Protein AF-A0A924KUU2-F1 (afdb_monomer_lite)

Secondary structure (DSSP, 8-state):
--PPPPPHHHHHHHHHHHHHHHHHHHHHHHTT-HHHHHHHHHHHHHHHHHHHHHTT-HHHHHHHHHHHHHHHHHHHHHHHHHHHHHHHHHHHHHHHHHS-SS--------

Structure (mmCIF, N/CA/C/O backbone):
data_AF-A0A924KUU2-F1
#
_entry.id   AF-A0A924KUU2-F1
#
loop_
_atom_site.group_PDB
_atom_site.id
_atom_site.type_symbol
_atom_site.label_atom_id
_atom_site.label_alt_id
_atom_site.label_comp_id
_atom_site.label_asym_id
_atom_site.label_entity_id
_atom_site.label_seq_id
_atom_site.pdbx_PDB_ins_code
_atom_site.Cartn_x
_atom_site.Cartn_y
_atom_site.Cartn_z
_atom_site.occupancy
_atom_site.B_iso_or_equiv
_atom_site.auth_seq_id
_atom_site.auth_comp_id
_atom_site.auth_asym_id
_atom_site.auth_atom_id
_atom_site.pdbx_PDB_model_num
ATOM 1 N N . MET A 1 1 ? 16.256 -13.959 -16.746 1.00 42.38 1 MET A N 1
ATOM 2 C CA . MET A 1 1 ? 14.793 -13.979 -16.949 1.00 42.38 1 MET A CA 1
ATOM 3 C C . MET A 1 1 ? 14.407 -12.621 -17.510 1.00 42.38 1 MET A C 1
ATOM 5 O O . MET A 1 1 ? 14.406 -11.652 -16.767 1.00 42.38 1 MET A O 1
ATOM 9 N N . VAL A 1 2 ? 14.235 -12.521 -18.830 1.00 36.84 2 VAL A N 1
ATOM 10 C CA . VAL A 1 2 ? 13.819 -11.274 -19.488 1.00 36.84 2 VAL A CA 1
ATOM 11 C C . VAL A 1 2 ? 12.302 -11.211 -19.361 1.00 36.84 2 VAL A C 1
ATOM 13 O O . VAL A 1 2 ? 11.594 -11.981 -20.004 1.00 36.84 2 VAL A O 1
ATOM 16 N N . ILE A 1 3 ? 11.814 -10.369 -18.454 1.00 52.12 3 ILE A N 1
ATOM 17 C CA . ILE A 1 3 ? 10.400 -9.993 -18.405 1.00 52.12 3 ILE A CA 1
ATOM 18 C C . ILE A 1 3 ? 10.132 -9.261 -19.722 1.00 52.12 3 ILE A C 1
ATOM 20 O O . ILE A 1 3 ? 10.906 -8.377 -20.088 1.00 52.12 3 ILE A O 1
ATOM 24 N N . ALA A 1 4 ? 9.107 -9.679 -20.471 1.00 53.91 4 ALA A N 1
ATOM 25 C CA . ALA A 1 4 ? 8.723 -9.013 -21.712 1.00 53.91 4 ALA A CA 1
ATOM 26 C C . ALA A 1 4 ? 8.634 -7.496 -21.459 1.00 53.91 4 ALA A C 1
ATOM 28 O O . ALA A 1 4 ? 8.001 -7.103 -20.474 1.00 53.91 4 ALA A O 1
ATOM 29 N N . PRO A 1 5 ? 9.290 -6.652 -22.276 1.00 59.12 5 PRO A N 1
ATOM 30 C CA . PRO A 1 5 ? 9.320 -5.224 -22.015 1.00 59.12 5 PRO A CA 1
ATOM 31 C C . PRO A 1 5 ? 7.884 -4.706 -22.006 1.00 59.12 5 PRO A C 1
ATOM 33 O O . PRO A 1 5 ? 7.128 -4.937 -22.954 1.00 59.12 5 PRO A O 1
ATOM 36 N N . LEU A 1 6 ? 7.496 -4.030 -20.921 1.00 70.00 6 LEU A N 1
ATOM 37 C CA . LEU A 1 6 ? 6.252 -3.273 -20.907 1.00 70.00 6 LEU A CA 1
ATOM 38 C C . LEU A 1 6 ? 6.252 -2.355 -22.126 1.00 70.00 6 LEU A C 1
ATOM 40 O O . LEU A 1 6 ? 7.231 -1.651 -22.383 1.00 70.00 6 LEU A O 1
ATOM 44 N N . THR A 1 7 ? 5.150 -2.347 -22.873 1.00 73.62 7 THR A N 1
ATOM 45 C CA . THR A 1 7 ? 4.988 -1.336 -23.914 1.00 73.62 7 THR A CA 1
ATOM 46 C C . THR A 1 7 ? 5.052 0.048 -23.255 1.00 73.62 7 THR A C 1
ATOM 48 O O . THR A 1 7 ? 4.570 0.213 -22.127 1.00 73.62 7 THR A O 1
ATOM 51 N N . PRO A 1 8 ? 5.633 1.061 -23.921 1.00 74.56 8 PRO A N 1
ATOM 52 C CA . PRO A 1 8 ? 5.814 2.390 -23.330 1.00 74.56 8 PRO A CA 1
ATOM 53 C C . PRO A 1 8 ? 4.491 3.006 -22.843 1.00 74.56 8 PRO A C 1
ATOM 55 O O . PRO A 1 8 ? 4.471 3.727 -21.850 1.00 74.56 8 PRO A O 1
ATOM 58 N N . PHE A 1 9 ? 3.368 2.651 -23.477 1.00 76.69 9 PHE A N 1
ATOM 59 C CA . PHE A 1 9 ? 2.025 3.038 -23.044 1.00 76.69 9 PHE A CA 1
ATOM 60 C C . PHE A 1 9 ? 1.650 2.482 -21.666 1.00 76.69 9 PHE A C 1
ATOM 62 O O . PHE A 1 9 ? 1.108 3.216 -20.842 1.00 76.69 9 PHE A O 1
ATOM 69 N N . ILE A 1 10 ? 1.941 1.206 -21.398 1.00 78.69 10 ILE A N 1
ATOM 70 C CA . ILE A 1 10 ? 1.603 0.575 -20.116 1.00 78.69 10 ILE A CA 1
ATOM 71 C C . ILE A 1 10 ? 2.524 1.097 -19.012 1.00 78.69 10 ILE A C 1
ATOM 73 O O . ILE A 1 10 ? 2.048 1.382 -17.917 1.00 78.69 10 ILE A O 1
ATOM 77 N N . ALA A 1 11 ? 3.818 1.268 -19.297 1.00 79.56 11 ALA A N 1
ATOM 78 C CA . ALA A 1 11 ? 4.759 1.840 -18.335 1.00 79.56 11 ALA A CA 1
ATOM 79 C C . ALA A 1 11 ? 4.321 3.247 -17.894 1.00 79.56 11 ALA A C 1
ATOM 81 O O . ALA A 1 11 ? 4.193 3.501 -16.698 1.00 79.56 11 ALA A O 1
ATOM 82 N N . ASN A 1 12 ? 3.978 4.113 -18.853 1.00 84.25 12 ASN A N 1
ATOM 83 C CA . ASN A 1 12 ? 3.492 5.461 -18.567 1.00 84.25 12 ASN A CA 1
ATOM 84 C C . ASN A 1 12 ? 2.160 5.440 -17.790 1.00 84.25 12 ASN A C 1
ATOM 86 O O . ASN A 1 12 ? 1.985 6.168 -16.817 1.00 84.25 12 ASN A O 1
ATOM 90 N N . ALA A 1 13 ? 1.225 4.558 -18.161 1.00 78.88 13 ALA A N 1
ATOM 91 C CA . ALA A 1 13 ? -0.039 4.417 -17.439 1.00 78.88 13 ALA A CA 1
ATOM 92 C C . ALA A 1 13 ? 0.163 3.971 -15.979 1.00 78.88 13 ALA A C 1
ATOM 94 O O . ALA A 1 13 ? -0.507 4.486 -15.082 1.00 78.88 13 ALA A O 1
ATOM 95 N N . LEU A 1 14 ? 1.088 3.040 -15.723 1.00 85.06 14 LEU A N 1
ATOM 96 C CA . LEU A 1 14 ? 1.425 2.581 -14.373 1.00 85.06 14 LEU A CA 1
ATOM 97 C C . LEU A 1 14 ? 2.119 3.666 -13.551 1.00 85.06 14 LEU A C 1
ATOM 99 O O . LEU A 1 14 ? 1.805 3.816 -12.372 1.00 85.06 14 LEU A O 1
ATOM 103 N N . GLU A 1 15 ? 3.012 4.439 -14.163 1.00 83.12 15 GLU A N 1
ATOM 104 C CA . GLU A 1 15 ? 3.686 5.565 -13.516 1.00 83.12 15 GLU A CA 1
ATOM 105 C C . GLU A 1 15 ? 2.679 6.639 -13.090 1.00 83.12 15 GLU A C 1
ATOM 107 O O . GLU A 1 15 ? 2.609 6.995 -11.911 1.00 83.12 15 GLU A O 1
ATOM 112 N N . VAL A 1 16 ? 1.814 7.071 -14.012 1.00 86.88 16 VAL A N 1
ATOM 113 C CA . VAL A 1 16 ? 0.738 8.029 -13.723 1.00 86.88 16 VAL A CA 1
ATOM 114 C C . VAL A 1 16 ? -0.193 7.484 -12.640 1.00 86.88 16 VAL A C 1
ATOM 116 O O . VAL A 1 16 ? -0.529 8.203 -11.701 1.00 86.88 16 VAL A O 1
ATOM 119 N N . THR A 1 17 ? -0.573 6.206 -12.718 1.00 87.06 17 THR A N 1
ATOM 120 C CA . THR A 1 17 ? -1.423 5.560 -11.705 1.00 87.06 17 THR A CA 1
ATOM 121 C C . THR A 1 17 ? -0.756 5.570 -10.330 1.00 87.06 17 THR A C 1
ATOM 123 O O . THR A 1 17 ? -1.395 5.937 -9.344 1.00 87.06 17 THR A O 1
ATOM 126 N N . GLY A 1 18 ? 0.531 5.220 -10.253 1.00 82.44 18 GLY A N 1
ATOM 127 C CA . GLY A 1 18 ? 1.307 5.243 -9.015 1.00 82.44 18 GLY A CA 1
ATOM 128 C C . GLY A 1 18 ? 1.361 6.638 -8.388 1.00 82.44 18 GLY A C 1
ATOM 129 O O . GLY A 1 18 ? 1.103 6.783 -7.192 1.00 82.44 18 GLY A O 1
ATOM 130 N N . VAL A 1 19 ? 1.613 7.674 -9.195 1.00 85.62 19 VAL A N 1
ATOM 131 C CA . VAL A 1 19 ? 1.671 9.075 -8.741 1.00 85.62 19 VAL A CA 1
ATOM 132 C C . VAL A 1 19 ? 0.300 9.574 -8.281 1.00 85.62 19 VAL A C 1
ATOM 134 O O . VAL A 1 19 ? 0.174 10.097 -7.173 1.00 85.62 19 VAL A O 1
ATOM 137 N N . VAL A 1 20 ? -0.743 9.381 -9.092 1.00 89.38 20 VAL A N 1
ATOM 138 C CA . VAL A 1 20 ? -2.108 9.834 -8.778 1.00 89.38 20 VAL A CA 1
ATOM 139 C C . VAL A 1 20 ? -2.626 9.160 -7.509 1.00 89.38 20 VAL A C 1
ATOM 141 O O . VAL A 1 20 ? -3.203 9.832 -6.654 1.00 89.38 20 VAL A O 1
ATOM 144 N N . LEU A 1 21 ? -2.388 7.857 -7.339 1.00 88.94 21 LEU A N 1
ATOM 145 C CA . LEU A 1 21 ? -2.792 7.133 -6.133 1.00 88.94 21 LEU A CA 1
ATOM 146 C C . LEU A 1 21 ? -1.957 7.513 -4.908 1.00 88.94 21 LEU A C 1
ATOM 148 O O . LEU A 1 21 ? -2.508 7.555 -3.809 1.00 88.94 21 LEU A O 1
ATOM 152 N N . GLY A 1 22 ? -0.674 7.843 -5.076 1.00 84.44 22 GLY A N 1
ATOM 153 C CA . GLY A 1 22 ? 0.156 8.390 -4.000 1.00 84.44 22 GLY A CA 1
ATOM 154 C C . GLY A 1 22 ? -0.375 9.735 -3.493 1.00 84.44 22 GLY A C 1
ATOM 155 O O . GLY A 1 22 ? -0.593 9.908 -2.293 1.00 84.44 22 GLY A O 1
ATOM 156 N N . ILE A 1 23 ? -0.675 10.662 -4.409 1.00 87.44 23 ILE A N 1
ATOM 157 C CA . ILE A 1 23 ? -1.255 11.975 -4.078 1.00 87.44 23 ILE A CA 1
ATOM 158 C C . ILE A 1 23 ? -2.655 11.809 -3.475 1.00 87.44 23 ILE A C 1
ATOM 160 O O . ILE A 1 23 ? -2.955 12.378 -2.424 1.00 87.44 23 ILE A O 1
ATOM 164 N N . GLY A 1 24 ? -3.507 10.994 -4.100 1.00 80.62 24 GLY A N 1
ATOM 165 C CA . GLY A 1 24 ? -4.855 10.707 -3.612 1.00 80.62 24 GLY A CA 1
ATOM 166 C C . GLY A 1 24 ? -4.850 10.048 -2.230 1.00 80.62 24 GLY A C 1
ATOM 167 O O . GLY A 1 24 ? -5.681 10.379 -1.385 1.00 80.62 24 GLY A O 1
ATOM 168 N N . GLY A 1 25 ? -3.883 9.166 -1.964 1.00 79.19 25 GLY A N 1
ATOM 169 C CA . GLY A 1 25 ? -3.657 8.557 -0.655 1.00 79.19 25 GLY A CA 1
ATOM 170 C C . GLY A 1 25 ? -3.267 9.581 0.413 1.00 79.19 25 GLY A C 1
ATOM 171 O O . GLY A 1 25 ? -3.841 9.571 1.505 1.00 79.19 25 GLY A O 1
ATOM 172 N N . ALA A 1 26 ? -2.358 10.506 0.094 1.00 80.50 26 ALA A N 1
ATOM 173 C CA . ALA A 1 26 ? -1.959 11.590 0.993 1.00 80.50 26 ALA A CA 1
ATOM 174 C C . ALA A 1 26 ? -3.120 12.558 1.289 1.00 80.50 26 ALA A C 1
ATOM 176 O O . ALA A 1 26 ? -3.366 12.919 2.441 1.00 80.50 26 ALA A O 1
ATOM 177 N N . PHE A 1 27 ? -3.898 12.918 0.267 1.00 84.50 27 PHE A N 1
ATOM 178 C CA . PHE A 1 27 ? -5.078 13.766 0.423 1.00 84.50 27 PHE A CA 1
ATOM 179 C C . PHE A 1 27 ? -6.174 13.091 1.262 1.00 84.50 27 PHE A C 1
ATOM 181 O O . PHE A 1 27 ? -6.762 13.707 2.151 1.00 84.50 27 PHE A O 1
ATOM 188 N N . ALA A 1 28 ? -6.413 11.795 1.049 1.00 80.31 28 ALA A N 1
ATOM 189 C CA . ALA A 1 28 ? -7.361 11.030 1.852 1.00 80.31 28 ALA A CA 1
ATOM 190 C C . ALA A 1 28 ? -6.926 10.922 3.327 1.00 80.31 28 ALA A C 1
ATOM 192 O O . ALA A 1 28 ? -7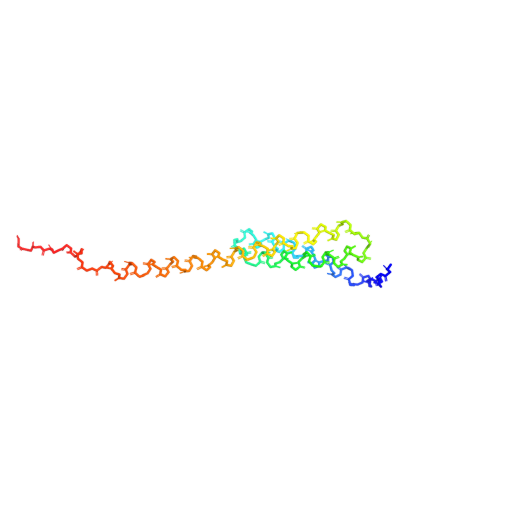.787 10.931 4.210 1.00 80.31 28 ALA A O 1
ATOM 193 N N . MET A 1 29 ? -5.617 10.872 3.610 1.00 79.62 29 MET A N 1
ATOM 194 C CA . MET A 1 29 ? -5.084 10.985 4.976 1.00 79.62 29 MET A CA 1
ATOM 195 C C . MET A 1 29 ? -5.400 12.350 5.595 1.00 79.62 29 MET A C 1
ATOM 197 O O . MET A 1 29 ? -5.855 12.394 6.738 1.00 79.62 29 MET A O 1
ATOM 201 N N . ALA A 1 30 ? -5.232 13.443 4.843 1.00 74.88 30 ALA A N 1
ATOM 202 C CA . ALA A 1 30 ? -5.560 14.792 5.312 1.00 74.88 30 ALA A CA 1
ATOM 203 C C . ALA A 1 30 ? -7.057 14.953 5.637 1.00 74.88 30 ALA A C 1
ATOM 205 O O . ALA A 1 30 ? -7.417 15.620 6.602 1.00 74.88 30 ALA A O 1
ATOM 206 N N . MET A 1 31 ? -7.932 14.278 4.887 1.00 81.81 31 MET A N 1
ATOM 207 C CA . MET A 1 31 ? -9.381 14.261 5.130 1.00 81.81 31 MET A CA 1
ATOM 208 C C . MET A 1 31 ? -9.835 13.267 6.209 1.00 81.81 31 MET A C 1
ATOM 210 O O . MET A 1 31 ? -11.035 13.025 6.334 1.00 81.81 31 MET A O 1
ATOM 214 N N . GLN A 1 32 ? -8.912 12.635 6.943 1.00 81.62 32 GLN A N 1
ATOM 215 C CA . GLN A 1 32 ? -9.214 11.579 7.921 1.00 81.62 32 GLN A CA 1
ATOM 216 C C . GLN A 1 32 ? -9.995 10.389 7.324 1.00 81.62 32 GLN A C 1
ATOM 218 O O . GLN A 1 32 ? -10.577 9.569 8.037 1.00 81.62 32 GLN A O 1
ATOM 223 N N . ARG A 1 33 ? -9.973 10.228 5.994 1.00 82.19 33 ARG A N 1
ATOM 224 C CA . ARG A 1 33 ? -10.572 9.097 5.272 1.00 82.19 33 ARG A CA 1
ATOM 225 C C . ARG A 1 33 ? -9.573 7.946 5.207 1.00 82.19 33 ARG A C 1
ATOM 227 O O . ARG A 1 33 ? -9.223 7.459 4.131 1.00 82.19 33 ARG A O 1
ATOM 234 N N . TYR A 1 34 ? -9.118 7.501 6.379 1.00 77.75 34 TYR A N 1
ATOM 235 C CA . TYR A 1 34 ? -8.001 6.563 6.537 1.00 77.75 34 TYR A CA 1
ATOM 236 C C . TYR A 1 34 ? -8.188 5.244 5.776 1.00 77.75 34 TYR A C 1
ATOM 238 O O . TYR A 1 34 ? -7.224 4.695 5.246 1.00 77.75 34 TYR A O 1
ATOM 246 N N . ARG A 1 35 ? -9.432 4.765 5.649 1.00 77.50 35 ARG A N 1
ATOM 247 C CA . ARG A 1 35 ? -9.754 3.539 4.902 1.00 77.50 35 ARG A CA 1
ATOM 248 C C . ARG A 1 35 ? -9.492 3.684 3.404 1.00 77.50 35 ARG A C 1
ATOM 250 O O . ARG A 1 35 ? -8.922 2.791 2.779 1.00 77.50 35 ARG A O 1
ATOM 257 N N . MET A 1 36 ? -9.886 4.828 2.847 1.00 78.88 36 MET A N 1
ATOM 258 C CA . MET A 1 36 ? -9.650 5.170 1.445 1.00 78.88 36 MET A CA 1
ATOM 259 C C . MET A 1 36 ? -8.163 5.414 1.205 1.00 78.88 36 MET A C 1
ATOM 261 O O . MET A 1 36 ? -7.605 4.852 0.271 1.00 78.88 36 MET A O 1
ATOM 265 N N . ALA A 1 37 ? -7.508 6.156 2.101 1.00 81.12 37 ALA A N 1
ATOM 266 C CA . ALA A 1 37 ? -6.082 6.435 2.003 1.00 81.12 37 ALA A CA 1
ATOM 267 C C . ALA A 1 37 ? -5.255 5.151 1.942 1.00 81.12 37 ALA A C 1
ATOM 269 O O . ALA A 1 37 ? -4.465 4.959 1.025 1.00 81.12 37 ALA A O 1
ATOM 270 N N . SER A 1 38 ? -5.476 4.243 2.892 1.00 85.25 38 SER A N 1
ATOM 271 C CA . SER A 1 38 ? -4.714 3.001 2.987 1.00 85.25 38 SER A CA 1
ATOM 272 C C . SER A 1 38 ? -4.965 2.072 1.784 1.00 85.25 38 SER A C 1
ATOM 274 O O . SER A 1 38 ? -4.033 1.446 1.285 1.00 85.25 38 SER A O 1
ATOM 276 N N . SER A 1 39 ? -6.177 2.082 1.214 1.00 82.19 39 SER A N 1
ATOM 277 C CA . SER A 1 39 ? -6.476 1.374 -0.043 1.00 82.19 39 SER A CA 1
ATOM 278 C C . SER A 1 39 ? -5.732 1.978 -1.243 1.00 82.19 39 SER A C 1
ATOM 280 O O . SER A 1 39 ? -5.152 1.236 -2.036 1.00 82.19 39 SER A O 1
ATOM 282 N N . CYS A 1 40 ? -5.682 3.311 -1.354 1.00 88.44 40 CYS A N 1
ATOM 283 C CA . CYS A 1 40 ? -4.908 4.000 -2.393 1.00 88.44 40 CYS A CA 1
ATOM 284 C C . CYS A 1 40 ? -3.414 3.670 -2.294 1.00 88.44 40 CYS A C 1
ATOM 286 O O . CYS A 1 40 ? -2.779 3.408 -3.312 1.00 88.44 40 CYS A O 1
ATOM 288 N N . TRP A 1 41 ? -2.870 3.608 -1.074 1.00 88.50 41 TRP A N 1
ATOM 289 C CA . TRP A 1 41 ? -1.478 3.223 -0.846 1.00 88.50 41 TRP A CA 1
ATOM 290 C C . TRP A 1 41 ? -1.185 1.794 -1.310 1.00 88.50 41 TRP A C 1
ATOM 292 O O . TRP A 1 41 ? -0.157 1.571 -1.945 1.00 88.50 41 TRP A O 1
ATOM 302 N N . VAL A 1 42 ? -2.071 0.826 -1.054 1.00 89.94 42 VAL A N 1
ATOM 303 C CA . VAL A 1 42 ? -1.876 -0.556 -1.531 1.00 89.94 42 VAL A CA 1
ATOM 304 C C . VAL A 1 42 ? -1.838 -0.604 -3.058 1.00 89.94 42 VAL A C 1
ATOM 306 O O . VAL A 1 42 ? -0.877 -1.123 -3.623 1.00 89.94 42 VAL A O 1
ATOM 309 N N . VAL A 1 43 ? -2.843 -0.033 -3.729 1.00 89.81 43 VAL A N 1
ATOM 310 C CA . VAL A 1 43 ? -2.940 -0.081 -5.198 1.00 89.81 43 VAL A CA 1
ATOM 311 C C . VAL A 1 43 ? -1.792 0.694 -5.857 1.00 89.81 43 VAL A C 1
ATOM 313 O O . VAL A 1 43 ? -1.200 0.206 -6.819 1.00 89.81 43 VAL A O 1
ATOM 316 N N . GLY A 1 44 ? -1.414 1.851 -5.303 1.00 89.00 44 GLY A N 1
ATOM 317 C CA . GLY A 1 44 ? -0.279 2.640 -5.784 1.00 89.00 44 GLY A CA 1
ATOM 318 C C . GLY A 1 44 ? 1.043 1.877 -5.692 1.00 89.00 44 GLY A C 1
ATOM 319 O O . GLY A 1 44 ? 1.800 1.844 -6.659 1.00 89.00 44 GLY A O 1
ATOM 320 N N . ASN A 1 45 ? 1.293 1.182 -4.576 1.00 90.81 45 ASN A N 1
ATOM 321 C CA . ASN A 1 45 ? 2.493 0.353 -4.437 1.00 90.81 45 ASN A CA 1
ATOM 322 C C . ASN A 1 45 ? 2.508 -0.814 -5.434 1.00 90.81 45 ASN A C 1
ATOM 324 O O . ASN A 1 45 ? 3.557 -1.098 -5.999 1.00 90.81 45 ASN A O 1
ATOM 328 N N . VAL A 1 46 ? 1.369 -1.459 -5.712 1.00 90.00 46 VAL A N 1
ATOM 329 C CA . VAL A 1 46 ? 1.300 -2.535 -6.720 1.00 90.00 46 VAL A CA 1
ATOM 330 C C . VAL A 1 46 ? 1.683 -2.025 -8.111 1.00 90.00 46 VAL A C 1
ATOM 332 O O . VAL A 1 46 ? 2.486 -2.668 -8.789 1.00 90.00 46 VAL A O 1
ATOM 335 N N . ALA A 1 47 ? 1.179 -0.857 -8.520 1.00 88.69 47 ALA A N 1
ATOM 336 C CA . ALA A 1 47 ? 1.543 -0.255 -9.805 1.00 88.69 47 ALA A CA 1
ATOM 337 C C . ALA A 1 47 ? 3.056 0.025 -9.899 1.00 88.69 47 ALA A C 1
ATOM 339 O O . ALA A 1 47 ? 3.690 -0.300 -10.906 1.00 88.69 47 ALA A O 1
ATOM 340 N N . LEU A 1 48 ? 3.648 0.549 -8.820 1.00 87.81 48 LEU A N 1
ATOM 341 C CA . LEU A 1 48 ? 5.079 0.848 -8.746 1.00 87.81 48 LEU A CA 1
ATOM 342 C C . LEU A 1 48 ? 5.959 -0.412 -8.711 1.00 87.81 48 LEU A C 1
ATOM 344 O O . LEU A 1 48 ? 7.040 -0.402 -9.295 1.00 87.81 48 LEU A O 1
ATOM 348 N N . ILE A 1 49 ? 5.503 -1.514 -8.102 1.00 90.38 49 ILE A N 1
ATOM 349 C CA . ILE A 1 49 ? 6.205 -2.810 -8.146 1.00 90.38 49 ILE A CA 1
ATOM 350 C C . ILE A 1 49 ? 6.306 -3.305 -9.590 1.00 90.38 49 ILE A C 1
ATOM 352 O O . ILE A 1 49 ? 7.391 -3.673 -10.037 1.00 90.38 49 ILE A O 1
ATOM 356 N N . VAL A 1 50 ? 5.190 -3.299 -10.327 1.00 87.75 50 VAL A N 1
ATOM 357 C CA . VAL A 1 50 ? 5.155 -3.767 -11.723 1.00 87.75 50 VAL A CA 1
ATO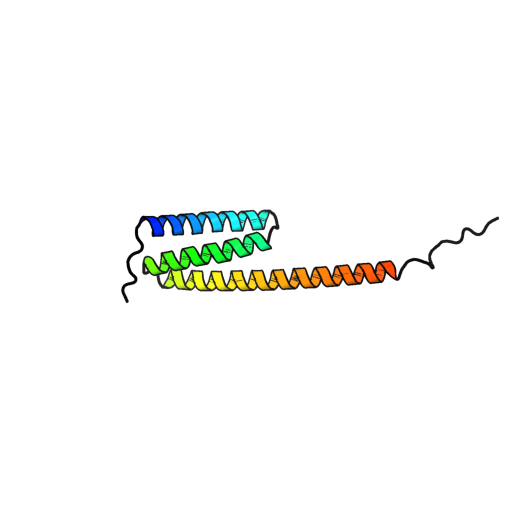M 358 C C . VAL A 1 50 ? 6.069 -2.911 -12.601 1.00 87.75 50 VAL A C 1
ATOM 360 O O . VAL A 1 50 ? 6.835 -3.451 -13.403 1.00 87.75 50 VAL A O 1
ATOM 363 N N . LEU A 1 51 ? 6.044 -1.589 -12.409 1.00 87.06 51 LEU A N 1
ATOM 364 C CA . LEU A 1 51 ? 6.920 -0.662 -13.120 1.00 87.06 51 LEU A CA 1
ATOM 365 C C . LEU A 1 51 ? 8.402 -0.914 -12.796 1.00 87.06 51 LEU A C 1
ATOM 367 O O . LEU A 1 51 ? 9.214 -1.066 -13.708 1.00 87.06 51 LEU A O 1
ATOM 371 N N . ALA A 1 52 ? 8.753 -1.031 -11.512 1.00 87.06 52 ALA A N 1
ATOM 372 C CA . ALA A 1 52 ? 10.129 -1.250 -11.068 1.00 87.06 52 ALA A CA 1
ATOM 373 C C . ALA A 1 52 ? 10.700 -2.593 -11.551 1.00 87.06 52 ALA A C 1
ATOM 375 O O . ALA A 1 52 ? 11.844 -2.642 -12.004 1.00 87.06 52 ALA A O 1
ATOM 376 N N . LEU A 1 53 ? 9.907 -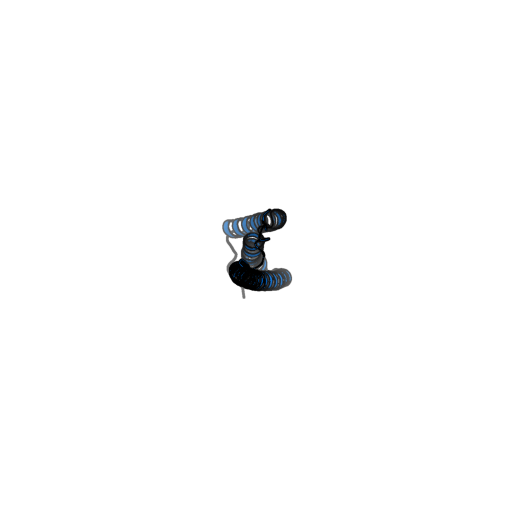3.671 -11.513 1.00 86.25 53 LEU A N 1
ATOM 377 C CA . LEU A 1 53 ? 10.308 -4.978 -12.047 1.00 86.25 53 LEU A CA 1
ATOM 378 C C . LEU A 1 53 ? 10.559 -4.922 -13.556 1.00 86.25 53 LEU A C 1
ATOM 380 O O . LEU A 1 53 ? 11.531 -5.499 -14.039 1.00 86.25 53 LEU A O 1
ATOM 384 N N . SER A 1 54 ? 9.718 -4.192 -14.286 1.00 83.00 54 SER A N 1
ATOM 385 C CA . SER A 1 54 ? 9.839 -4.051 -15.741 1.00 83.00 54 SER A CA 1
ATOM 386 C C . SER A 1 54 ? 11.032 -3.187 -16.152 1.00 83.00 54 SER A C 1
ATOM 388 O O . SER A 1 54 ? 11.618 -3.416 -17.206 1.00 83.00 54 SER A O 1
ATOM 390 N N . ALA A 1 55 ? 11.431 -2.238 -15.302 1.00 82.56 55 ALA A N 1
ATOM 391 C CA . ALA A 1 55 ? 12.642 -1.435 -15.467 1.00 82.56 55 ALA A CA 1
ATOM 392 C C . ALA A 1 55 ? 13.926 -2.149 -14.988 1.00 82.56 55 ALA A C 1
ATOM 394 O O . ALA A 1 55 ? 15.010 -1.576 -15.067 1.00 82.56 55 ALA A O 1
ATOM 395 N N . GLY A 1 56 ? 13.830 -3.376 -14.456 1.00 82.44 56 GLY A N 1
ATOM 396 C CA . GLY A 1 56 ? 14.974 -4.109 -13.897 1.00 82.44 56 GLY A CA 1
ATOM 397 C C . GLY A 1 56 ? 15.488 -3.553 -12.560 1.00 82.44 56 GLY A C 1
ATOM 398 O O . GLY A 1 56 ? 16.558 -3.944 -12.093 1.00 82.44 56 GLY A O 1
ATOM 399 N N . LEU A 1 57 ? 14.729 -2.667 -11.910 1.00 86.56 57 LEU A N 1
ATOM 400 C CA . LEU A 1 57 ? 15.075 -2.024 -10.642 1.00 86.56 57 LEU A CA 1
ATOM 401 C C . LEU A 1 57 ? 14.677 -2.915 -9.455 1.00 86.56 57 LEU A C 1
ATOM 403 O O . LEU A 1 57 ? 13.787 -2.582 -8.670 1.00 86.56 57 LEU A O 1
ATOM 407 N N . GLY A 1 58 ? 15.346 -4.063 -9.311 1.00 85.00 58 GLY A N 1
ATOM 408 C CA . GLY A 1 58 ? 14.994 -5.087 -8.316 1.00 85.00 58 GLY A CA 1
ATOM 409 C C . GLY A 1 58 ? 14.975 -4.587 -6.864 1.00 85.00 58 GLY A C 1
ATOM 410 O O . GLY A 1 58 ? 14.060 -4.915 -6.112 1.00 85.00 58 GLY A O 1
ATOM 411 N N . MET A 1 59 ? 15.932 -3.734 -6.480 1.00 90.94 59 MET A N 1
ATOM 412 C CA . MET A 1 59 ? 15.974 -3.138 -5.136 1.00 90.94 59 MET A CA 1
ATOM 413 C C . MET A 1 59 ? 14.765 -2.227 -4.871 1.00 90.94 59 MET A C 1
ATOM 415 O O . MET A 1 59 ? 14.178 -2.266 -3.791 1.00 90.94 59 MET A O 1
ATOM 419 N N . LEU A 1 60 ? 14.363 -1.444 -5.875 1.00 87.06 60 LEU A N 1
ATOM 420 C CA . LEU A 1 60 ? 13.222 -0.536 -5.786 1.00 87.06 60 LEU A CA 1
ATOM 421 C C . LEU A 1 60 ? 11.905 -1.325 -5.707 1.00 87.06 60 LEU A C 1
ATOM 423 O O . LEU A 1 60 ? 11.051 -1.032 -4.873 1.00 87.06 60 LEU A O 1
ATOM 427 N N . ALA A 1 61 ? 11.774 -2.383 -6.514 1.00 88.06 61 ALA A N 1
ATOM 428 C CA . ALA A 1 61 ? 10.629 -3.289 -6.471 1.00 88.06 61 ALA A CA 1
ATOM 429 C C . ALA A 1 61 ? 10.477 -3.945 -5.090 1.00 88.06 61 ALA A C 1
ATOM 431 O O . ALA A 1 61 ? 9.378 -3.970 -4.540 1.00 88.06 61 ALA A O 1
ATOM 432 N N . PHE A 1 62 ? 11.577 -4.416 -4.496 1.00 91.25 62 PHE A N 1
ATOM 433 C CA . PHE A 1 62 ? 11.566 -4.995 -3.151 1.00 91.25 62 PHE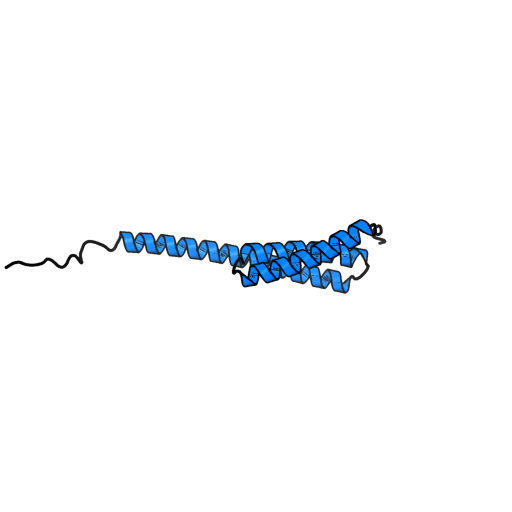 A CA 1
ATOM 434 C C . PHE A 1 62 ? 11.123 -3.982 -2.086 1.00 91.25 62 PHE A C 1
ATOM 436 O O . PHE A 1 62 ? 10.304 -4.301 -1.224 1.00 91.25 62 PHE A O 1
ATOM 443 N N . MET A 1 63 ? 11.597 -2.739 -2.180 1.00 92.56 63 MET A N 1
ATOM 444 C CA . MET A 1 63 ? 11.167 -1.660 -1.293 1.00 92.56 63 MET A CA 1
ATOM 445 C C . MET A 1 63 ? 9.651 -1.411 -1.395 1.00 92.56 63 MET A C 1
ATOM 447 O O . MET A 1 63 ? 8.971 -1.329 -0.371 1.00 92.56 63 MET A O 1
ATOM 451 N N . TYR A 1 64 ? 9.092 -1.361 -2.609 1.00 90.81 64 TYR A N 1
ATOM 452 C CA . TYR A 1 64 ? 7.645 -1.198 -2.796 1.00 90.81 64 TYR A CA 1
ATOM 453 C C . TYR A 1 64 ? 6.827 -2.400 -2.309 1.00 90.81 64 TYR A C 1
ATOM 455 O O . TYR A 1 64 ? 5.715 -2.212 -1.818 1.00 90.81 64 TYR A O 1
ATOM 463 N N . VAL A 1 65 ? 7.368 -3.621 -2.362 1.00 91.75 65 VAL A N 1
ATOM 464 C CA . VAL A 1 65 ? 6.736 -4.799 -1.738 1.00 91.75 65 VAL A CA 1
ATOM 465 C C . VAL A 1 65 ? 6.619 -4.614 -0.223 1.00 91.75 65 VAL A C 1
ATOM 467 O O . VAL A 1 65 ? 5.551 -4.863 0.340 1.00 91.75 65 VAL A O 1
ATOM 470 N N . ILE A 1 66 ? 7.671 -4.117 0.436 1.00 94.44 66 ILE A N 1
ATOM 471 C CA . ILE A 1 66 ? 7.639 -3.818 1.877 1.00 94.44 66 ILE A CA 1
ATOM 472 C C . ILE A 1 66 ? 6.585 -2.748 2.181 1.00 94.44 66 ILE A C 1
ATOM 474 O O . ILE A 1 66 ? 5.773 -2.922 3.092 1.00 94.44 66 ILE A O 1
ATOM 478 N N . TYR A 1 67 ? 6.546 -1.663 1.403 1.00 91.31 67 TYR A N 1
ATOM 479 C CA . TYR A 1 67 ? 5.534 -0.620 1.582 1.00 91.31 67 TYR A CA 1
ATOM 480 C C . TYR A 1 67 ? 4.109 -1.130 1.346 1.00 91.31 67 TYR A C 1
ATOM 482 O O . TYR A 1 67 ? 3.201 -0.769 2.096 1.00 91.31 67 TYR A O 1
ATOM 490 N N . CYS A 1 68 ? 3.911 -2.022 0.374 1.00 92.12 68 CYS A N 1
ATOM 491 C CA . CYS A 1 68 ? 2.628 -2.678 0.142 1.00 92.12 68 CYS A CA 1
ATOM 492 C C . CYS A 1 68 ? 2.196 -3.511 1.362 1.00 92.12 68 CYS A C 1
ATOM 494 O O . CYS A 1 68 ? 1.059 -3.390 1.824 1.00 92.12 68 CYS A O 1
ATOM 496 N N . ALA A 1 69 ? 3.114 -4.290 1.945 1.00 92.25 69 ALA A N 1
ATOM 497 C CA . ALA A 1 69 ? 2.842 -5.079 3.145 1.00 92.25 69 ALA A CA 1
ATOM 498 C C . ALA A 1 69 ? 2.480 -4.193 4.350 1.00 92.25 69 ALA A C 1
ATOM 500 O O . ALA A 1 69 ? 1.499 -4.463 5.047 1.00 92.25 69 ALA A O 1
ATOM 501 N N . LEU A 1 70 ? 3.213 -3.097 4.569 1.00 92.50 70 LEU A N 1
ATOM 502 C CA . LEU A 1 70 ? 2.907 -2.129 5.628 1.00 92.50 70 LEU A CA 1
ATOM 503 C C . LEU A 1 70 ? 1.532 -1.473 5.430 1.00 92.50 70 LEU A C 1
ATOM 505 O O . LEU A 1 70 ? 0.776 -1.328 6.395 1.00 92.50 70 LEU A O 1
ATOM 509 N N . ALA A 1 71 ? 1.172 -1.132 4.190 1.00 88.38 71 ALA A N 1
ATOM 510 C CA . ALA A 1 71 ? -0.145 -0.593 3.866 1.00 88.38 71 ALA A CA 1
ATOM 511 C C . ALA A 1 71 ? -1.267 -1.611 4.158 1.00 88.38 71 ALA A C 1
ATOM 513 O O . ALA A 1 71 ? -2.282 -1.253 4.756 1.00 88.38 71 ALA A O 1
ATOM 514 N N . MET A 1 72 ? -1.065 -2.899 3.853 1.00 89.81 72 MET A N 1
ATOM 515 C CA . MET A 1 72 ? -2.023 -3.95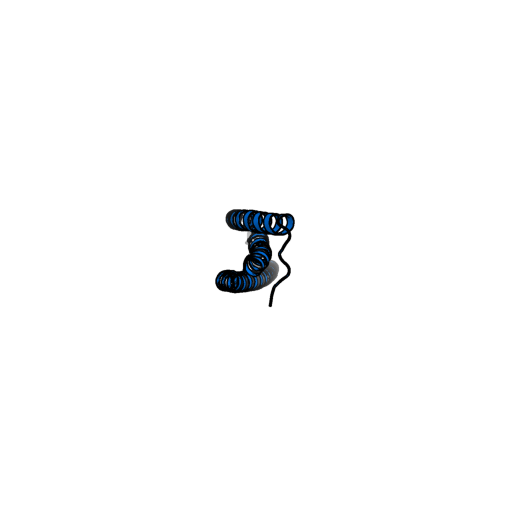3 4.215 1.00 89.81 72 MET A CA 1
ATOM 516 C C . MET A 1 72 ? -2.166 -4.127 5.732 1.00 89.81 72 MET A C 1
ATOM 518 O O . MET A 1 72 ? -3.284 -4.239 6.237 1.00 89.81 72 MET A O 1
ATOM 522 N N . VAL A 1 73 ? -1.062 -4.109 6.484 1.00 91.94 73 VAL A N 1
ATOM 523 C CA . VAL A 1 73 ? -1.105 -4.171 7.956 1.00 91.94 73 VAL A CA 1
ATOM 524 C C . VAL A 1 73 ? -1.873 -2.975 8.524 1.00 91.94 73 VAL A C 1
ATOM 526 O O . VAL A 1 73 ? -2.697 -3.142 9.426 1.00 91.94 73 VAL A O 1
ATOM 529 N N . SER A 1 74 ? -1.661 -1.781 7.968 1.00 88.75 74 SER A N 1
ATOM 530 C CA . SER A 1 74 ? -2.406 -0.573 8.331 1.00 88.75 74 SER A CA 1
ATOM 531 C C . SER A 1 74 ? -3.914 -0.735 8.085 1.00 88.75 74 SER A C 1
ATOM 533 O O . SER A 1 74 ? -4.700 -0.472 8.998 1.00 88.75 74 SER A O 1
ATOM 535 N N . LEU A 1 75 ? -4.324 -1.257 6.920 1.00 87.06 75 LEU A N 1
ATOM 536 C CA . LEU A 1 75 ? -5.729 -1.569 6.618 1.00 87.06 75 LEU A CA 1
ATOM 537 C C . LEU A 1 75 ? -6.342 -2.541 7.630 1.00 87.06 75 LEU A C 1
ATOM 539 O O . LEU A 1 75 ? -7.449 -2.310 8.118 1.00 87.06 75 LEU A O 1
ATOM 543 N N . ILE A 1 76 ? -5.632 -3.622 7.962 1.00 90.00 76 ILE A N 1
ATOM 544 C CA . ILE A 1 76 ? -6.114 -4.635 8.911 1.00 90.00 76 ILE A CA 1
ATOM 545 C C . ILE A 1 76 ? -6.288 -4.023 10.302 1.00 90.00 76 ILE A C 1
ATOM 547 O O . ILE A 1 76 ? -7.303 -4.254 10.964 1.00 90.00 76 ILE A O 1
ATOM 551 N N . ASN A 1 77 ? -5.320 -3.226 10.750 1.00 90.31 77 ASN A N 1
ATOM 552 C CA . ASN A 1 77 ? -5.384 -2.565 12.049 1.00 90.31 77 ASN A CA 1
ATOM 553 C C . ASN A 1 77 ? -6.529 -1.551 12.113 1.00 90.31 77 ASN A C 1
ATOM 555 O O . ASN A 1 77 ? -7.238 -1.509 13.120 1.00 90.31 77 ASN A O 1
ATOM 559 N N . LEU A 1 78 ? -6.763 -0.802 11.034 1.00 86.69 78 LEU A N 1
ATOM 560 C CA . LEU A 1 78 ? -7.889 0.120 10.928 1.00 86.69 78 LEU A CA 1
ATOM 561 C C . LEU A 1 78 ? -9.236 -0.622 10.950 1.00 86.69 78 LEU A C 1
ATOM 563 O O . LEU A 1 78 ? -10.146 -0.241 11.677 1.00 86.69 78 LEU A O 1
ATOM 567 N N . ALA A 1 79 ? -9.362 -1.737 10.231 1.00 86.06 79 ALA A N 1
ATOM 568 C CA . ALA A 1 79 ? -10.577 -2.550 10.271 1.00 86.06 79 ALA A CA 1
ATOM 569 C C . ALA A 1 79 ? -10.843 -3.114 11.682 1.00 86.06 79 ALA A C 1
ATOM 571 O O . ALA A 1 79 ? -11.984 -3.144 12.153 1.00 86.06 79 ALA A O 1
ATOM 572 N N . ARG A 1 80 ? -9.787 -3.533 12.394 1.00 88.38 80 ARG A N 1
ATOM 573 C CA . ARG A 1 80 ? -9.886 -3.995 13.787 1.00 88.38 80 ARG A CA 1
ATOM 574 C C . ARG A 1 80 ? -10.306 -2.872 14.735 1.00 88.38 80 ARG A C 1
ATOM 576 O O . ARG A 1 80 ? -11.115 -3.129 15.630 1.00 88.38 80 ARG A O 1
ATOM 583 N N . SER A 1 81 ? -9.785 -1.655 14.565 1.00 86.81 81 SER A N 1
ATOM 584 C CA . SER A 1 81 ? -10.162 -0.516 15.408 1.00 86.81 81 SER A CA 1
ATOM 585 C C . SER A 1 81 ? -11.609 -0.084 15.162 1.00 86.81 81 SER A C 1
ATOM 587 O O . SER A 1 81 ? -12.337 0.090 16.137 1.00 86.81 81 SER A O 1
ATOM 589 N N . GLU A 1 82 ? -12.068 -0.041 13.907 1.00 85.75 82 GLU A N 1
ATOM 590 C CA . GLU A 1 82 ? -13.473 0.228 13.557 1.00 85.75 82 GLU A CA 1
ATOM 591 C C . GLU A 1 82 ? -14.421 -0.790 14.216 1.00 85.75 82 GLU A C 1
ATOM 593 O O . GLU A 1 82 ? -15.428 -0.419 14.824 1.00 85.75 82 GLU A O 1
ATOM 598 N N . LEU A 1 83 ? -14.089 -2.086 14.161 1.00 85.62 83 LEU A N 1
ATOM 599 C CA . LEU A 1 83 ? -14.870 -3.137 14.824 1.00 85.62 83 LEU A CA 1
ATOM 600 C C . LEU A 1 83 ? -14.891 -2.968 16.347 1.00 85.62 83 LEU A C 1
ATOM 602 O O . LEU A 1 83 ? -15.932 -3.163 16.979 1.00 85.62 83 LEU A O 1
ATOM 606 N N . ARG A 1 84 ? -13.754 -2.604 16.951 1.00 86.81 84 ARG A N 1
ATOM 607 C CA . ARG A 1 84 ? -13.663 -2.354 18.395 1.00 86.81 84 ARG A CA 1
ATOM 608 C C . ARG A 1 84 ? -14.504 -1.147 18.798 1.00 86.81 84 ARG A C 1
ATOM 610 O O . ARG A 1 84 ? -15.235 -1.239 19.779 1.00 86.81 84 ARG A O 1
ATOM 617 N N . GLN A 1 85 ? -14.450 -0.067 18.025 1.00 86.38 85 GLN A N 1
ATOM 618 C CA . GLN A 1 85 ? -15.229 1.145 18.256 1.00 86.38 85 GLN A CA 1
ATOM 619 C C . GLN A 1 85 ? -16.731 0.862 18.177 1.00 86.38 85 GLN A C 1
ATOM 621 O O . GLN A 1 85 ? -17.459 1.213 19.101 1.00 86.38 85 GLN A O 1
ATOM 626 N N . LYS A 1 86 ? -17.191 0.124 17.157 1.00 86.25 86 LYS A N 1
ATOM 627 C CA . LYS A 1 86 ? -18.599 -0.303 17.052 1.00 86.25 86 LYS A CA 1
ATOM 628 C C . LYS A 1 86 ? -19.052 -1.130 18.256 1.00 86.25 86 LYS A C 1
ATOM 630 O O . LYS A 1 86 ? -20.145 -0.921 18.768 1.00 86.25 86 LYS A O 1
ATOM 635 N N . ARG A 1 87 ? -18.207 -2.046 18.745 1.00 85.44 87 ARG A N 1
ATOM 636 C CA . ARG A 1 87 ? -18.510 -2.839 19.950 1.00 85.44 87 ARG A CA 1
ATOM 637 C C . ARG A 1 87 ? -18.592 -1.980 21.210 1.00 85.44 87 ARG A C 1
ATOM 639 O O . ARG A 1 87 ? -19.409 -2.277 22.073 1.00 85.44 87 ARG A O 1
ATOM 646 N N . LEU A 1 88 ? -17.743 -0.961 21.341 1.00 84.75 88 LEU A N 1
ATOM 647 C CA . LEU A 1 88 ? -17.777 -0.040 22.479 1.00 84.75 88 LEU A CA 1
ATOM 648 C C . LEU A 1 88 ? -19.032 0.837 22.452 1.00 84.75 88 LEU A C 1
ATOM 650 O O . LEU A 1 88 ? -19.688 0.948 23.481 1.00 84.75 88 LEU A O 1
ATOM 654 N N . LEU A 1 89 ? -19.411 1.365 21.285 1.00 81.56 89 LEU A N 1
ATOM 655 C CA . LEU A 1 89 ? -20.659 2.116 21.108 1.00 81.56 89 LEU A CA 1
ATOM 656 C C . LEU A 1 89 ? -21.882 1.256 21.453 1.00 81.56 89 LEU A C 1
ATOM 658 O O . LEU A 1 89 ? -22.701 1.662 22.266 1.00 81.56 89 LEU A O 1
ATOM 662 N N . ALA A 1 90 ? -21.941 0.017 20.957 1.00 82.69 90 ALA A N 1
ATOM 663 C CA . ALA A 1 90 ? -23.031 -0.904 21.288 1.00 82.69 90 ALA A CA 1
ATOM 664 C C . ALA A 1 90 ? -23.095 -1.261 22.789 1.00 82.69 90 ALA A C 1
ATOM 666 O O . ALA A 1 90 ? -24.167 -1.541 23.320 1.00 82.69 90 ALA A O 1
ATOM 667 N N . LYS A 1 91 ? -21.954 -1.274 23.498 1.00 80.94 91 LYS A N 1
ATOM 668 C CA . LYS A 1 91 ? -21.929 -1.433 24.963 1.00 80.94 91 LYS A CA 1
ATOM 669 C C . LYS A 1 91 ? -22.394 -0.167 25.685 1.00 80.94 91 LYS A C 1
ATOM 671 O O . LYS A 1 91 ? -23.094 -0.287 26.683 1.00 80.94 91 LYS A O 1
ATOM 676 N N . GLN A 1 92 ? -22.031 1.017 25.188 1.00 76.44 92 GLN A N 1
ATOM 677 C CA . GLN A 1 92 ? -22.510 2.288 25.735 1.00 76.44 92 GLN A CA 1
ATOM 678 C C . GLN A 1 92 ? -24.021 2.443 25.577 1.00 76.44 92 GLN A C 1
ATOM 680 O O . GLN A 1 92 ? -24.670 2.815 26.546 1.00 76.44 92 GLN A O 1
ATOM 685 N N . GLU A 1 93 ? -24.589 2.097 24.419 1.00 71.00 93 GLU A N 1
ATOM 686 C CA . GLU A 1 93 ? -26.044 2.124 24.213 1.00 71.00 93 GLU A CA 1
ATOM 687 C C . GLU A 1 93 ? -26.773 1.195 25.191 1.00 71.00 93 GLU A C 1
ATOM 689 O O . GLU A 1 93 ? -27.798 1.573 25.749 1.00 71.00 93 GLU A O 1
ATOM 694 N N . LYS A 1 94 ? -26.217 0.009 25.477 1.00 67.38 94 LYS A N 1
ATOM 695 C CA . LYS A 1 94 ? -26.784 -0.896 26.488 1.00 67.38 94 LYS A CA 1
ATOM 696 C C . LYS A 1 94 ? -26.690 -0.332 27.905 1.00 67.38 94 LYS A C 1
ATOM 698 O O . LYS A 1 94 ? -27.679 -0.379 28.620 1.00 67.38 94 LYS A O 1
ATOM 703 N N . HIS A 1 95 ? -25.553 0.243 28.301 1.00 60.16 95 HIS A N 1
ATOM 704 C CA . HIS A 1 95 ? -25.428 0.877 29.620 1.00 60.16 95 HIS A CA 1
ATOM 705 C C . HIS A 1 95 ? -26.270 2.153 29.764 1.00 60.16 95 HIS A C 1
ATOM 707 O O . HIS A 1 95 ? -26.758 2.420 30.854 1.00 60.16 95 HIS A O 1
ATOM 713 N N . GLN A 1 96 ? -26.490 2.922 28.695 1.00 56.50 96 GLN A N 1
ATOM 714 C CA . GLN A 1 96 ? -27.409 4.065 28.725 1.00 56.50 96 GLN A CA 1
ATOM 715 C C . GLN A 1 96 ? -28.877 3.631 28.757 1.00 56.50 96 GLN A C 1
ATOM 717 O O . GLN A 1 96 ? -29.679 4.284 29.412 1.00 56.50 96 GLN A O 1
ATOM 722 N N . ALA A 1 97 ? -29.240 2.524 28.106 1.00 55.34 97 ALA A N 1
ATOM 723 C CA . ALA A 1 97 ? -30.586 1.960 28.207 1.00 55.34 97 ALA A CA 1
ATOM 724 C C . ALA A 1 97 ? -30.870 1.331 29.587 1.00 55.34 97 ALA A C 1
ATOM 726 O O . ALA A 1 97 ? -32.022 1.279 30.009 1.00 55.34 97 ALA A O 1
ATOM 727 N N . GLU A 1 98 ? -29.833 0.880 30.296 1.00 50.03 98 GLU A N 1
ATOM 728 C CA . GLU A 1 98 ? -29.928 0.312 31.649 1.00 50.03 98 GLU A CA 1
ATOM 729 C C . GLU A 1 98 ? -29.844 1.384 32.759 1.00 50.03 98 GLU A C 1
ATOM 731 O O . GLU A 1 98 ? -30.161 1.107 33.912 1.00 50.03 98 GLU A O 1
ATOM 736 N N . VAL A 1 99 ? -29.494 2.632 32.414 1.00 56.75 99 VAL A N 1
ATOM 737 C CA . VAL A 1 99 ? -29.537 3.806 33.305 1.00 56.75 99 VAL A CA 1
ATOM 738 C C . VAL A 1 99 ? -30.469 4.866 32.700 1.00 56.75 99 VAL A C 1
ATOM 740 O O . VAL A 1 99 ? -29.999 5.843 32.116 1.00 56.75 99 VAL A O 1
ATOM 743 N N . PRO A 1 100 ? -31.802 4.671 32.766 1.00 51.44 100 PRO A N 1
ATOM 744 C CA . PRO A 1 100 ? -32.634 5.707 33.393 1.00 51.44 100 PRO A CA 1
ATOM 745 C C . PRO A 1 100 ? -33.962 5.165 33.972 1.00 51.44 100 PRO A C 1
ATOM 747 O O . PRO A 1 100 ? -34.896 4.894 33.217 1.00 51.44 100 PRO A O 1
ATOM 750 N N . ARG A 1 101 ? -34.101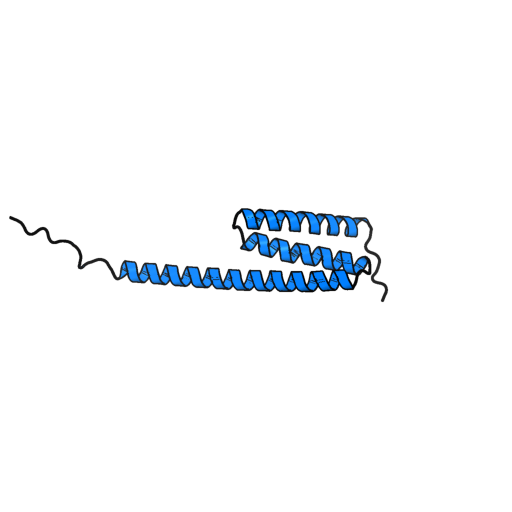 5.088 35.309 1.00 51.84 101 ARG A N 1
ATOM 751 C CA . ARG A 1 101 ? -35.412 5.241 35.997 1.00 51.84 101 ARG A CA 1
ATOM 752 C C . ARG A 1 101 ? -35.396 5.440 37.522 1.00 51.84 101 ARG A C 1
ATOM 754 O O . ARG A 1 101 ? -36.468 5.458 38.110 1.00 51.84 101 ARG A O 1
ATOM 761 N N . GLU A 1 102 ? -34.245 5.626 38.174 1.00 50.94 102 GLU A N 1
ATOM 762 C CA . GLU A 1 102 ? -34.215 5.945 39.622 1.00 50.94 102 GLU A CA 1
ATOM 763 C C . GLU A 1 102 ? -33.769 7.377 39.954 1.00 50.94 102 GLU A C 1
ATOM 765 O O . GLU A 1 102 ? -33.857 7.796 41.102 1.00 50.94 102 GLU A O 1
ATOM 770 N N . ALA A 1 103 ? -33.363 8.170 38.960 1.00 48.09 103 ALA A N 1
ATOM 771 C CA . ALA A 1 103 ? -32.979 9.572 39.147 1.00 48.09 103 ALA A CA 1
ATOM 772 C C . ALA A 1 103 ? -34.031 10.545 38.590 1.00 48.09 103 ALA A C 1
ATOM 774 O O . ALA A 1 103 ? -33.690 11.580 38.023 1.00 48.09 103 ALA A O 1
ATOM 775 N N . GLU A 1 104 ? -35.315 10.212 38.720 1.00 48.56 104 GLU A N 1
ATOM 776 C CA . GLU A 1 104 ? -36.356 11.236 38.685 1.00 48.56 104 GLU A CA 1
ATOM 777 C C . GLU A 1 104 ? -36.301 11.918 40.062 1.00 48.56 104 GLU A C 1
ATOM 779 O O . GLU A 1 104 ? -36.607 11.259 41.062 1.00 48.56 104 GLU A O 1
ATOM 784 N N . PRO A 1 105 ? -35.846 13.181 40.186 1.00 49.25 105 PRO A N 1
ATOM 785 C CA . PRO A 1 105 ? -35.986 13.887 41.443 1.00 49.25 105 PRO A CA 1
ATOM 786 C C . PRO A 1 105 ? -37.489 14.031 41.658 1.00 49.25 105 PRO A C 1
ATOM 788 O O . PRO A 1 105 ? -38.135 14.871 41.032 1.00 49.25 105 PRO A O 1
ATOM 791 N N . ARG A 1 106 ? -38.062 13.160 42.499 1.00 57.78 106 ARG A N 1
ATOM 792 C CA . ARG A 1 106 ? -39.412 13.331 43.029 1.00 57.78 106 ARG A CA 1
ATOM 793 C C . ARG A 1 106 ? -39.441 14.707 43.678 1.00 57.78 106 ARG A C 1
ATOM 795 O O . ARG A 1 106 ? -38.982 14.881 44.804 1.00 57.78 106 ARG A O 1
ATOM 802 N N . LEU A 1 107 ? -39.965 15.674 42.930 1.00 56.47 107 LEU A N 1
ATOM 803 C CA . LEU A 1 107 ? -40.598 16.867 43.455 1.00 56.47 107 LEU A CA 1
ATOM 804 C C . LEU A 1 107 ? -41.621 16.361 44.474 1.00 56.47 107 LEU A C 1
ATOM 806 O O . LEU A 1 107 ? -42.666 15.832 44.106 1.00 56.47 107 LEU A O 1
ATOM 810 N N . LEU A 1 108 ? -41.250 16.415 45.749 1.00 53.84 108 LEU A N 1
ATOM 811 C CA . LEU A 1 108 ? -42.163 16.288 46.872 1.00 53.84 108 LEU A CA 1
ATOM 812 C C . LEU A 1 108 ? -42.857 17.651 47.004 1.00 53.84 108 LEU A C 1
ATOM 814 O O . LEU A 1 108 ? -42.179 18.610 47.368 1.00 53.84 108 LEU A O 1
ATOM 818 N N . PRO A 1 109 ? -44.154 17.784 46.671 1.00 54.78 109 PRO A N 1
ATOM 819 C CA . PRO A 1 109 ? -44.965 18.875 47.202 1.00 54.78 109 PRO A CA 1
ATOM 820 C C . PRO A 1 109 ? -45.330 18.561 48.666 1.00 54.78 109 PRO A C 1
ATOM 822 O O . PRO A 1 109 ? -45.325 17.378 49.034 1.00 54.78 109 PRO A O 1
ATOM 825 N N . PRO A 1 110 ? -45.745 19.533 49.498 1.00 57.97 110 PRO A N 1
ATOM 826 C CA . PRO A 1 110 ? -45.954 20.968 49.258 1.00 57.97 110 PRO A CA 1
ATOM 827 C C . PRO A 1 110 ? -44.923 21.902 49.921 1.00 57.97 110 PRO A C 1
ATOM 829 O O . PRO A 1 110 ? -44.256 21.486 50.895 1.00 57.97 110 PRO A O 1
#

Radius of gyration: 24.8 Å; chains: 1; bounding box: 62×35×73 Å

Sequence (110 aa):
MVIAPLTPFIANALEVTGVVLGIGGAFAMAMQRYRMASSCWVVGNVALIVLALSAGLGMLAFMYVIYCALAMVSLINLARSELRQKRLLAKQEKHQAEVPREAEPRLLPP

Foldseek 3Di:
DQDDADDPVLLVVLVVLLVVLQVVLVVCVVVVVNLSNLVSQLSSLVSQLVNCVNVVVVVSNVVSVVSNVVSVVSNVVVVVVVVVVVVVVVVVVVVVVVDDDPPPPPPDDD

pLDDT: mean 78.73, std 13.83, range [36.84, 94.44]